Protein AF-A0A6J1WHJ2-F1 (afdb_monomer)

Foldseek 3Di:
DVVVCCCVVPVVVVVVVVVVVVCCVPVVVVVVVVVVVVVVVVVVVVVCCVVQPAEEEEEDADLQPLDPLNLVVLVVVLVCCVVGVSYAYEYEYQDPDDPVVSQVSCCVRNVRHDDCPRYHYDHFPLPVQQPLVVDPPPSVVSNVVSVVVSVVSVCVVDPGPYYHYRDD

Sequence (168 aa):
MLFLCFTIFFIIPFIFFGVLLFTTFVLVPAAFIFASWFMKIKERKRQRRNRDGANVAFFHPYCNAGGGGERVLWVAIKAVLERYPNTNIYIYTVETAEPKTILDKVQNQFNVQLHSANINFIRLSTQRVIEAKMYPYFTLLLQNLGSMIMGMEAFMKLNPGIILCLNM

Solvent-accessible surface area (backbone atoms only — not comparable to full-atom values): 9554 Å² total; per-residue (Å²): 109,70,70,62,51,49,44,60,72,50,51,50,54,51,50,50,51,52,50,53,51,50,48,50,68,47,51,51,55,51,50,50,52,51,50,53,51,49,50,55,50,52,48,53,52,52,51,47,39,71,74,70,26,51,40,39,28,37,48,41,54,78,81,78,80,81,49,75,70,54,50,54,52,54,51,50,53,47,55,48,43,74,75,38,74,64,36,38,36,33,37,37,24,48,63,88,72,54,71,64,61,50,48,52,48,41,29,74,75,65,71,51,86,74,74,66,90,43,53,43,79,43,76,48,86,54,54,72,50,55,43,64,86,77,37,95,66,66,43,70,63,51,37,54,52,23,50,50,54,42,49,50,53,49,51,72,74,48,79,56,82,40,78,47,76,64,83,130

pLDDT: mean 80.65, std 8.49, range [47.69, 93.88]

Secondary structure (DSSP, 8-state):
-HHHHHIIIIIHHHHHHHHHHHHHHHHHHHHHHHHHHHHHHHHHHHHHHHHH-EEEEEE-S---S--HHHHHHHHHHHHHHHH-TTEEEEEEE---S-HHHHHHHHHHHH-----GGGEEEEE-STHHHH-GGG-SSSHHHHHHHHHHHHHHHHHHH---SEEEE---

Structure (mmCIF, N/CA/C/O backbone):
data_AF-A0A6J1WHJ2-F1
#
_entry.id   AF-A0A6J1WHJ2-F1
#
loop_
_atom_site.group_PDB
_atom_site.id
_atom_site.type_symbol
_atom_site.label_atom_id
_atom_site.label_alt_id
_atom_site.label_comp_id
_atom_site.label_asym_id
_atom_site.label_entity_id
_atom_site.label_seq_id
_atom_site.pdbx_PDB_ins_code
_atom_site.Cartn_x
_atom_site.Cartn_y
_atom_site.Cartn_z
_atom_site.occupancy
_atom_site.B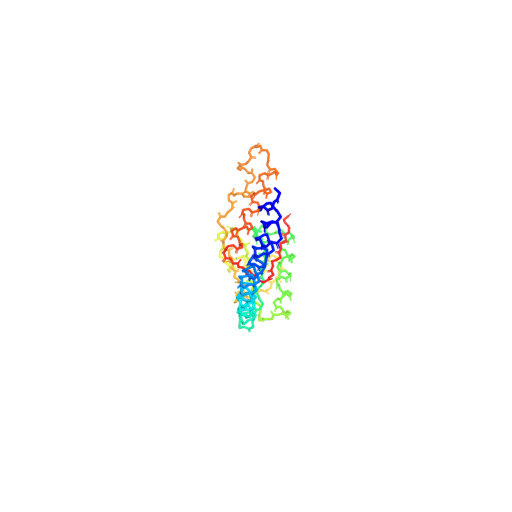_iso_or_equiv
_atom_site.auth_seq_id
_atom_site.auth_comp_id
_atom_site.auth_asym_id
_atom_site.auth_atom_id
_atom_site.pdbx_PDB_model_num
ATOM 1 N N . MET A 1 1 ? 32.016 16.014 -57.766 1.00 70.06 1 MET A N 1
ATOM 2 C CA . MET A 1 1 ? 30.938 15.024 -58.018 1.00 70.06 1 MET A CA 1
ATOM 3 C C . MET A 1 1 ? 31.329 13.596 -57.648 1.00 70.06 1 MET A C 1
ATOM 5 O O . MET A 1 1 ? 30.576 12.976 -56.912 1.00 70.06 1 MET A O 1
ATOM 9 N N . LEU A 1 2 ? 32.485 13.078 -58.082 1.00 75.69 2 LEU A N 1
ATOM 10 C CA . LEU A 1 2 ? 32.867 11.669 -57.870 1.00 75.69 2 LEU A CA 1
ATOM 11 C C . LEU A 1 2 ? 33.004 11.269 -56.385 1.00 75.69 2 LEU A C 1
ATOM 13 O O . LEU A 1 2 ? 32.469 10.248 -55.969 1.00 75.69 2 LEU A O 1
ATOM 17 N N . PHE A 1 3 ? 33.624 12.128 -55.568 1.00 73.75 3 PHE A N 1
ATOM 18 C CA . PHE A 1 3 ? 33.770 11.911 -54.120 1.00 73.75 3 PHE A CA 1
ATOM 19 C C . PHE A 1 3 ? 32.419 11.917 -53.383 1.00 73.75 3 PHE A C 1
ATOM 21 O O . PHE A 1 3 ? 32.206 11.125 -52.475 1.00 73.75 3 PHE A O 1
ATOM 28 N N . LEU A 1 4 ? 31.482 12.763 -53.829 1.00 77.12 4 LEU A N 1
ATOM 29 C CA . LEU A 1 4 ? 30.125 12.852 -53.279 1.00 77.12 4 LEU A CA 1
ATOM 30 C C . LEU A 1 4 ? 29.285 11.615 -53.645 1.00 77.12 4 LEU A C 1
ATOM 32 O O . LEU A 1 4 ? 28.524 11.116 -52.828 1.00 77.12 4 LEU A O 1
ATOM 36 N N . CYS A 1 5 ? 29.438 11.089 -54.864 1.00 77.81 5 CYS A N 1
ATOM 37 C CA . CYS A 1 5 ? 28.776 9.843 -55.257 1.00 77.81 5 CYS A CA 1
ATOM 38 C C . CYS A 1 5 ? 29.346 8.649 -54.481 1.00 77.81 5 CYS A C 1
ATOM 40 O O . CYS A 1 5 ? 28.586 7.819 -54.001 1.00 77.81 5 CYS A O 1
ATOM 42 N N . PHE A 1 6 ? 30.666 8.583 -54.293 1.00 79.25 6 PHE A N 1
ATOM 43 C CA . PHE A 1 6 ? 31.301 7.501 -53.539 1.00 79.25 6 PHE A CA 1
ATOM 44 C C . PHE A 1 6 ? 30.856 7.467 -52.068 1.00 79.25 6 PHE A C 1
ATOM 46 O O . PHE A 1 6 ? 30.515 6.405 -51.544 1.00 79.25 6 PHE A O 1
ATOM 53 N N . THR A 1 7 ? 30.791 8.625 -51.406 1.00 76.06 7 THR A N 1
ATOM 54 C CA . THR A 1 7 ? 30.322 8.710 -50.016 1.00 76.06 7 THR A CA 1
ATOM 55 C C . THR A 1 7 ? 28.853 8.299 -49.887 1.00 76.06 7 THR A C 1
ATOM 57 O O . THR A 1 7 ? 28.517 7.530 -48.987 1.00 76.06 7 THR A O 1
ATOM 60 N N . ILE A 1 8 ? 27.989 8.737 -50.809 1.00 79.38 8 ILE A N 1
ATOM 61 C CA . ILE A 1 8 ? 26.553 8.419 -50.787 1.00 79.38 8 ILE A CA 1
ATOM 62 C C . ILE A 1 8 ? 26.291 6.937 -51.083 1.00 79.38 8 ILE A C 1
ATOM 64 O O . ILE A 1 8 ? 25.501 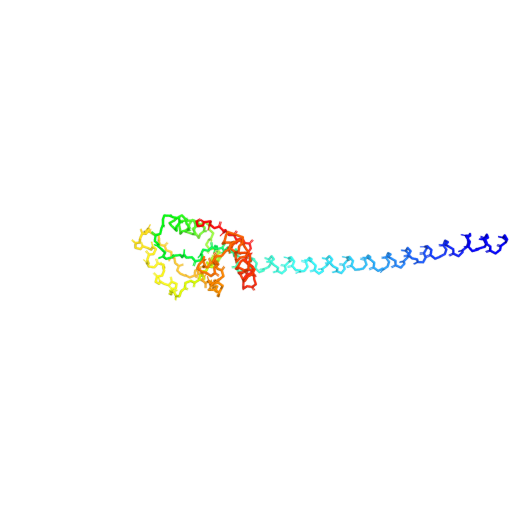6.310 -50.383 1.00 79.38 8 ILE A O 1
ATOM 68 N N . PHE A 1 9 ? 26.956 6.366 -52.090 1.00 81.94 9 PHE A N 1
ATOM 69 C CA . PHE A 1 9 ? 26.674 5.000 -52.540 1.00 81.94 9 PHE A CA 1
ATOM 70 C C . PHE A 1 9 ? 27.334 3.908 -51.702 1.00 81.94 9 PHE A C 1
ATOM 72 O O . PHE A 1 9 ? 26.819 2.795 -51.683 1.00 81.94 9 PHE A O 1
ATOM 79 N N . PHE A 1 10 ? 28.446 4.188 -51.017 1.00 81.75 10 PHE A N 1
ATOM 80 C CA . PHE A 1 10 ? 29.191 3.145 -50.302 1.00 81.75 10 PHE A CA 1
ATOM 81 C C . PHE A 1 10 ? 29.282 3.392 -48.799 1.00 81.75 10 PHE A C 1
ATOM 83 O O . PHE A 1 10 ? 29.035 2.478 -48.015 1.00 81.75 10 PHE A O 1
ATOM 90 N N . ILE A 1 11 ? 29.584 4.618 -48.370 1.00 83.81 11 ILE A N 1
ATOM 91 C CA . ILE A 1 11 ? 29.836 4.898 -46.949 1.00 83.81 11 ILE A CA 1
ATOM 92 C C . ILE A 1 11 ? 28.526 4.945 -46.154 1.00 83.81 11 ILE A C 1
ATOM 94 O O . ILE A 1 11 ? 28.422 4.302 -45.112 1.00 83.81 11 ILE A O 1
ATOM 98 N N . ILE A 1 12 ? 27.504 5.645 -46.654 1.00 85.81 12 ILE A N 1
ATOM 99 C CA . ILE A 1 12 ? 26.193 5.736 -45.988 1.00 85.81 12 ILE A CA 1
ATOM 100 C C . ILE A 1 12 ? 25.525 4.361 -45.801 1.00 85.81 12 ILE A C 1
ATOM 102 O O . ILE A 1 12 ? 25.139 4.061 -44.669 1.00 85.81 12 ILE A O 1
ATOM 106 N N . PRO A 1 13 ? 25.396 3.492 -46.827 1.00 87.12 13 PRO A N 1
ATOM 107 C CA . PRO A 1 13 ? 24.785 2.180 -46.627 1.00 87.12 13 PRO A CA 1
ATOM 108 C C . PRO A 1 13 ? 25.622 1.283 -45.716 1.00 87.12 13 PRO A C 1
ATOM 110 O O . PRO A 1 13 ? 25.048 0.550 -44.917 1.00 87.12 13 PRO A O 1
ATOM 113 N N . PHE A 1 14 ? 26.955 1.370 -45.757 1.00 89.25 14 PHE A N 1
ATOM 114 C CA . PHE A 1 14 ? 27.810 0.604 -44.849 1.00 89.25 14 PHE A CA 1
ATOM 115 C C . PHE A 1 14 ? 27.618 1.023 -43.383 1.00 89.25 14 PHE A C 1
ATOM 117 O O . PHE A 1 14 ? 27.462 0.169 -42.510 1.00 89.25 14 PHE A O 1
ATOM 124 N N . ILE A 1 15 ? 27.537 2.331 -43.110 1.00 89.19 15 ILE A N 1
ATOM 125 C CA . ILE A 1 15 ? 27.217 2.853 -41.774 1.00 89.19 15 ILE A CA 1
ATOM 126 C C . ILE A 1 15 ? 25.805 2.429 -41.357 1.00 89.19 15 ILE A C 1
ATOM 128 O O . ILE A 1 15 ? 25.614 1.985 -40.228 1.00 89.19 15 ILE A O 1
ATOM 132 N N . PHE A 1 16 ? 24.823 2.509 -42.258 1.00 90.19 16 PHE A N 1
ATOM 133 C CA . PHE A 1 16 ? 23.446 2.099 -41.978 1.00 90.19 16 PHE A CA 1
ATOM 134 C C . PHE A 1 16 ? 23.350 0.611 -41.613 1.00 90.19 16 PHE A C 1
ATOM 136 O O . PHE A 1 16 ? 22.744 0.268 -40.5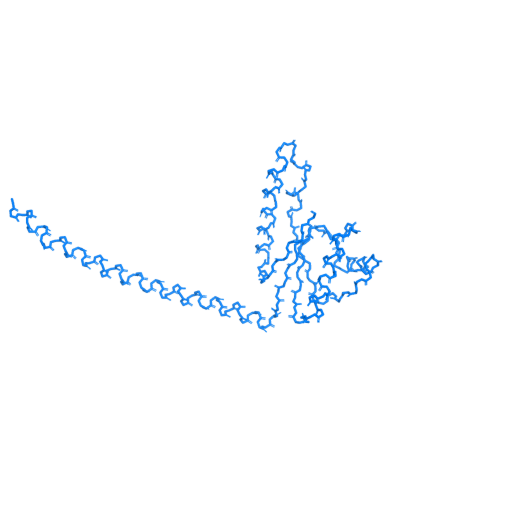99 1.00 90.19 16 PHE A O 1
ATOM 143 N N . PHE A 1 17 ? 24.007 -0.269 -42.375 1.00 90.88 17 PHE A N 1
ATOM 144 C CA . PHE A 1 17 ? 24.098 -1.696 -42.057 1.00 90.88 17 PHE A CA 1
ATOM 145 C C . PHE A 1 17 ? 24.823 -1.944 -40.731 1.00 90.88 17 PHE A C 1
ATOM 147 O O . PHE A 1 17 ? 24.365 -2.762 -39.933 1.00 90.88 17 PHE A O 1
ATOM 154 N N . GLY A 1 18 ? 25.908 -1.214 -40.458 1.00 89.31 18 GLY A N 1
ATOM 155 C CA . GLY A 1 18 ? 26.625 -1.288 -39.185 1.00 89.31 18 GLY A CA 1
ATOM 156 C C . GLY A 1 18 ? 25.749 -0.902 -37.991 1.00 89.31 18 GLY A C 1
ATOM 157 O O . GLY A 1 18 ? 25.716 -1.618 -36.992 1.00 89.31 18 GLY A O 1
ATOM 158 N N . VAL A 1 19 ? 24.975 0.180 -38.108 1.00 90.00 19 VAL A N 1
ATOM 159 C CA . VAL A 1 19 ? 24.023 0.618 -37.075 1.00 90.00 19 VAL A CA 1
ATOM 160 C C . VAL A 1 19 ? 22.882 -0.389 -36.917 1.00 90.00 19 VAL A C 1
ATOM 162 O O . VAL A 1 19 ? 22.492 -0.693 -35.791 1.00 90.00 19 VAL A O 1
ATOM 165 N N . LEU A 1 20 ? 22.363 -0.958 -38.005 1.00 89.75 20 LEU A N 1
ATOM 166 C CA . LEU A 1 20 ? 21.289 -1.954 -37.952 1.00 89.75 20 LEU A CA 1
ATOM 167 C C . LEU A 1 20 ? 21.750 -3.259 -37.280 1.00 89.75 20 LEU A C 1
ATOM 169 O O . LEU A 1 20 ? 21.041 -3.823 -36.444 1.00 89.75 20 LEU A O 1
ATOM 173 N N . LEU A 1 21 ? 22.972 -3.708 -37.569 1.00 89.12 21 LEU A N 1
ATOM 174 C CA . LEU A 1 21 ? 23.573 -4.853 -36.886 1.00 89.12 21 LEU A CA 1
ATOM 175 C C . LEU A 1 21 ? 23.854 -4.547 -35.415 1.00 89.12 21 LEU A C 1
ATOM 177 O O . LEU A 1 21 ? 23.508 -5.344 -34.551 1.00 89.12 21 LEU A O 1
ATOM 181 N N . PHE A 1 22 ? 24.412 -3.380 -35.100 1.00 88.19 22 PHE A N 1
ATOM 182 C CA . PHE A 1 22 ? 24.692 -3.007 -33.715 1.00 88.19 22 PHE A CA 1
ATOM 183 C C . PHE A 1 22 ? 23.409 -2.883 -32.883 1.00 88.19 22 PHE A C 1
ATOM 185 O O . PHE A 1 22 ? 23.317 -3.421 -31.782 1.00 88.19 22 PHE A O 1
ATOM 192 N N . THR A 1 23 ? 22.380 -2.230 -33.423 1.00 85.12 23 THR A N 1
ATOM 193 C CA . THR A 1 23 ? 21.085 -2.079 -32.744 1.00 85.12 23 THR A CA 1
ATOM 194 C C . THR A 1 23 ? 20.407 -3.422 -32.518 1.00 85.12 23 THR A C 1
ATOM 196 O O . THR A 1 23 ? 19.939 -3.670 -31.412 1.00 85.12 23 THR A O 1
ATOM 199 N N . THR A 1 24 ? 20.402 -4.328 -33.497 1.00 88.94 24 THR A N 1
ATOM 200 C CA . THR A 1 24 ? 19.842 -5.676 -33.306 1.00 88.94 24 THR A CA 1
ATOM 201 C C . THR A 1 24 ? 20.636 -6.482 -32.277 1.00 88.94 24 THR A C 1
ATOM 203 O O . THR A 1 24 ? 20.037 -7.077 -31.380 1.00 88.94 24 THR A O 1
ATOM 206 N N . PHE A 1 25 ? 21.969 -6.434 -32.324 1.00 92.25 25 PHE A N 1
ATOM 207 C CA . PHE A 1 25 ? 22.830 -7.164 -31.391 1.00 92.25 25 PHE A CA 1
ATOM 208 C C . PHE A 1 25 ? 22.808 -6.607 -29.962 1.00 92.25 25 PHE A C 1
ATOM 210 O O . PHE A 1 25 ? 23.135 -7.327 -29.027 1.00 92.25 25 PHE A O 1
ATOM 217 N N . VAL A 1 26 ? 22.411 -5.347 -29.762 1.00 91.81 26 VAL A N 1
ATOM 218 C CA . VAL A 1 26 ? 22.277 -4.744 -28.426 1.00 91.81 26 VAL A CA 1
ATOM 219 C C . VAL A 1 26 ? 20.844 -4.846 -27.908 1.00 91.81 26 VAL A C 1
ATOM 221 O O . VAL A 1 26 ? 20.624 -5.290 -26.781 1.00 91.81 26 VAL A O 1
ATOM 224 N N . LEU A 1 27 ? 19.851 -4.472 -28.719 1.00 90.44 27 LEU A N 1
ATOM 225 C CA . LEU A 1 27 ? 18.455 -4.408 -28.286 1.00 90.44 27 LEU A CA 1
ATOM 226 C C . LEU A 1 27 ? 17.854 -5.796 -28.065 1.00 90.44 27 LEU A C 1
ATOM 228 O O . LEU A 1 27 ? 17.112 -5.971 -27.101 1.00 90.44 27 LEU A O 1
ATOM 232 N N . VAL A 1 28 ? 18.177 -6.791 -28.902 1.00 90.94 28 VAL A N 1
ATOM 233 C CA . VAL A 1 28 ? 17.600 -8.140 -28.763 1.00 90.94 28 VAL A CA 1
ATOM 234 C C . VAL A 1 28 ? 18.089 -8.829 -27.480 1.00 90.94 28 VAL A C 1
ATOM 236 O O . VAL A 1 28 ? 17.240 -9.283 -26.706 1.00 90.94 28 VAL A O 1
ATOM 239 N N . PRO A 1 29 ? 19.399 -8.859 -27.156 1.00 91.06 29 PRO A N 1
ATOM 240 C CA . PRO A 1 29 ? 19.855 -9.402 -25.879 1.00 91.06 29 PRO A CA 1
ATOM 241 C C . PRO A 1 29 ? 19.377 -8.582 -24.685 1.00 91.06 29 PRO A C 1
ATOM 243 O O . PRO A 1 29 ? 18.973 -9.170 -23.686 1.00 91.06 29 PRO A O 1
ATOM 246 N N . ALA A 1 30 ? 19.348 -7.247 -24.780 1.00 92.06 30 ALA A N 1
ATOM 247 C CA . ALA A 1 30 ? 18.817 -6.407 -23.707 1.00 92.06 30 ALA A CA 1
ATOM 248 C C . ALA A 1 30 ? 17.338 -6.722 -23.423 1.00 92.06 30 ALA A C 1
ATOM 250 O O . ALA A 1 30 ? 16.959 -6.906 -22.265 1.00 92.06 30 ALA A O 1
ATOM 251 N N . ALA A 1 31 ? 16.518 -6.869 -24.468 1.00 91.62 31 ALA A N 1
ATOM 252 C CA . ALA A 1 31 ? 15.118 -7.259 -24.345 1.00 91.62 31 ALA A CA 1
ATOM 253 C C . ALA A 1 31 ? 14.966 -8.673 -23.763 1.00 91.62 31 ALA A C 1
ATOM 255 O O . ALA A 1 31 ? 14.119 -8.887 -22.897 1.00 91.62 31 ALA A O 1
ATOM 256 N N . PHE A 1 32 ? 15.805 -9.629 -24.173 1.00 93.88 32 PHE A N 1
ATOM 257 C CA . PHE A 1 32 ? 15.775 -10.997 -23.649 1.00 93.88 32 PHE A CA 1
ATOM 258 C C . PHE A 1 32 ? 16.188 -11.074 -22.172 1.00 93.88 32 PHE A C 1
ATOM 260 O O . PHE A 1 32 ? 15.530 -11.749 -21.375 1.00 93.88 32 PHE A O 1
ATOM 267 N N . ILE A 1 33 ? 17.243 -10.350 -21.784 1.00 92.94 33 ILE A N 1
ATOM 268 C CA . ILE A 1 33 ? 17.690 -10.224 -20.390 1.00 92.94 33 ILE A CA 1
ATOM 269 C C . ILE A 1 33 ? 16.582 -9.580 -19.556 1.00 92.94 33 ILE A C 1
ATOM 271 O O . ILE A 1 33 ? 16.237 -10.098 -18.493 1.00 92.94 33 ILE A O 1
ATOM 275 N N . PHE A 1 34 ? 15.981 -8.495 -20.050 1.00 92.50 34 PHE A N 1
ATOM 276 C CA . PHE A 1 34 ? 14.876 -7.818 -19.379 1.00 92.50 34 PHE A CA 1
ATOM 277 C C . PHE A 1 34 ? 13.657 -8.733 -19.216 1.00 92.50 34 PHE A C 1
ATOM 279 O O . PHE A 1 34 ? 13.117 -8.840 -18.116 1.00 92.50 34 PHE A O 1
ATOM 286 N N . ALA A 1 35 ? 13.259 -9.453 -20.268 1.00 91.19 35 ALA A N 1
ATOM 287 C CA . ALA A 1 35 ? 12.146 -10.397 -20.225 1.00 91.19 35 ALA A CA 1
ATOM 288 C C . ALA A 1 35 ? 12.417 -11.540 -19.236 1.00 91.19 35 ALA A C 1
ATOM 290 O O . ALA A 1 35 ? 11.562 -11.860 -18.411 1.00 91.19 35 ALA A O 1
ATOM 291 N N . SER A 1 36 ? 13.624 -12.109 -19.252 1.00 89.75 36 SER A N 1
ATOM 292 C CA . SER A 1 36 ? 14.040 -13.172 -18.330 1.00 89.75 36 SER A CA 1
ATOM 293 C C . SER A 1 36 ? 14.068 -12.692 -16.874 1.00 89.75 36 SER A C 1
ATOM 295 O O . SER A 1 36 ? 13.582 -13.379 -15.972 1.00 89.75 36 SER A O 1
ATOM 297 N N . TRP A 1 37 ? 14.578 -11.482 -16.626 1.00 91.62 37 TRP A N 1
ATOM 298 C CA . TRP A 1 37 ? 14.549 -10.838 -15.312 1.00 91.62 37 TRP A CA 1
ATOM 299 C C . TRP A 1 37 ? 13.113 -10.580 -14.836 1.00 91.62 37 TRP A C 1
ATOM 301 O O . TRP A 1 37 ? 12.765 -10.925 -13.701 1.00 91.62 37 TRP A O 1
ATOM 311 N N . PHE A 1 38 ? 12.258 -10.053 -15.716 1.00 87.88 38 PHE A N 1
ATOM 312 C CA . PHE A 1 38 ? 10.849 -9.788 -15.435 1.00 87.88 38 PHE A CA 1
ATOM 313 C C . PHE A 1 38 ? 10.077 -11.075 -15.116 1.00 87.88 38 PHE A C 1
ATOM 315 O O . PHE A 1 38 ? 9.350 -11.135 -14.120 1.00 87.88 38 PHE A O 1
ATOM 322 N N . MET A 1 39 ? 10.290 -12.140 -15.893 1.00 87.31 39 MET A N 1
ATOM 323 C CA . MET A 1 39 ? 9.692 -13.457 -15.654 1.00 87.31 39 MET A CA 1
ATOM 324 C C . MET A 1 39 ? 10.133 -14.032 -14.306 1.00 87.31 39 MET A C 1
ATOM 326 O O . MET A 1 39 ? 9.288 -14.441 -13.509 1.00 87.31 39 MET A O 1
ATOM 330 N N . LYS A 1 40 ? 11.427 -13.949 -13.969 1.00 88.69 40 LYS A N 1
ATOM 331 C CA . LYS A 1 40 ? 11.951 -14.391 -12.665 1.00 88.69 40 LYS A CA 1
ATOM 332 C C . LYS A 1 40 ? 11.381 -13.581 -11.497 1.00 88.69 40 LYS A C 1
ATOM 334 O O . LYS A 1 40 ? 11.197 -14.106 -10.398 1.00 88.69 40 LYS A O 1
ATOM 339 N N . ILE A 1 41 ? 11.089 -12.294 -11.691 1.00 84.62 41 ILE A N 1
ATOM 340 C CA . ILE A 1 41 ? 10.386 -11.478 -10.688 1.00 84.62 41 ILE A CA 1
ATOM 341 C C . ILE A 1 41 ? 8.942 -11.940 -10.522 1.00 84.62 41 ILE A C 1
ATOM 343 O O . ILE A 1 41 ? 8.495 -12.134 -9.389 1.00 84.62 41 ILE A O 1
ATOM 347 N N . LYS A 1 42 ? 8.219 -12.134 -11.628 1.00 84.06 42 LYS A N 1
ATOM 348 C CA . LYS A 1 42 ? 6.826 -12.592 -11.611 1.00 84.06 42 LYS A CA 1
ATOM 349 C C . LYS A 1 42 ? 6.702 -13.953 -10.929 1.00 84.06 42 LYS A C 1
ATOM 351 O O . LYS A 1 42 ? 5.818 -14.145 -10.096 1.00 84.06 42 LYS A O 1
ATOM 356 N N . GLU A 1 43 ? 7.621 -14.864 -11.220 1.00 86.50 43 GLU A N 1
ATOM 357 C CA . GLU A 1 43 ? 7.660 -16.195 -10.626 1.00 86.50 43 GLU A CA 1
ATOM 358 C C . GLU A 1 43 ? 7.951 -16.150 -9.126 1.00 86.50 43 GLU A C 1
ATOM 360 O O . GLU A 1 43 ? 7.211 -16.745 -8.345 1.00 86.50 43 GLU A O 1
ATOM 365 N N . ARG A 1 44 ? 8.930 -15.346 -8.688 1.00 80.69 44 ARG A N 1
ATOM 366 C CA . ARG A 1 44 ? 9.187 -15.129 -7.254 1.00 80.69 44 ARG A CA 1
ATOM 367 C C . ARG A 1 44 ? 7.971 -14.552 -6.530 1.00 80.69 44 ARG A C 1
ATOM 369 O O . ARG A 1 44 ? 7.670 -14.984 -5.421 1.00 80.69 44 ARG A O 1
ATOM 376 N N . LYS A 1 45 ? 7.244 -13.610 -7.144 1.00 76.00 45 LYS A N 1
ATOM 377 C CA . LYS A 1 45 ? 5.992 -13.075 -6.578 1.00 76.00 45 LYS A CA 1
ATOM 378 C C . LYS A 1 45 ? 4.904 -14.150 -6.485 1.00 76.00 45 LYS A C 1
ATOM 380 O O . LYS A 1 45 ? 4.236 -14.244 -5.459 1.00 76.00 45 LYS A O 1
ATOM 385 N N . ARG A 1 46 ? 4.749 -14.986 -7.518 1.00 77.62 46 ARG A N 1
ATOM 386 C CA . ARG A 1 46 ? 3.791 -16.104 -7.525 1.00 77.62 46 ARG A CA 1
ATOM 387 C C . ARG A 1 46 ? 4.125 -17.145 -6.456 1.00 77.62 46 ARG A C 1
ATOM 389 O O . ARG A 1 46 ? 3.223 -17.580 -5.752 1.00 77.62 46 ARG A O 1
ATOM 396 N N . GLN A 1 47 ? 5.398 -17.507 -6.308 1.00 79.44 47 GLN A N 1
ATOM 397 C CA . GLN A 1 47 ? 5.853 -18.443 -5.278 1.00 79.44 47 GLN A CA 1
ATOM 398 C C . GLN A 1 47 ? 5.597 -17.904 -3.868 1.00 79.44 47 GLN A C 1
ATOM 400 O O . GLN A 1 47 ? 5.071 -18.640 -3.039 1.00 79.44 47 GLN A O 1
ATOM 405 N N . ARG A 1 48 ? 5.875 -16.616 -3.612 1.00 72.62 48 ARG A N 1
ATOM 406 C CA . ARG A 1 48 ? 5.523 -15.967 -2.335 1.00 72.62 48 ARG A CA 1
ATOM 407 C C . ARG A 1 48 ? 4.024 -16.026 -2.066 1.00 72.62 48 ARG A C 1
ATOM 409 O O . ARG A 1 48 ? 3.631 -16.460 -1.000 1.00 72.62 48 ARG A O 1
ATOM 416 N N . ARG A 1 49 ? 3.181 -15.705 -3.054 1.00 72.81 49 ARG A N 1
ATOM 417 C CA . ARG A 1 49 ? 1.718 -15.814 -2.908 1.00 72.81 49 ARG A CA 1
ATOM 418 C C . ARG A 1 49 ? 1.253 -17.246 -2.618 1.00 72.81 49 ARG A C 1
ATOM 420 O O . ARG A 1 49 ? 0.268 -17.433 -1.919 1.00 72.81 49 ARG A O 1
ATOM 427 N N . ASN A 1 50 ? 1.932 -18.252 -3.166 1.00 74.62 50 ASN A N 1
ATOM 428 C CA . ASN A 1 50 ? 1.575 -19.650 -2.928 1.00 74.62 50 ASN A CA 1
ATOM 429 C C . ASN A 1 50 ? 2.033 -20.147 -1.546 1.00 74.62 50 ASN A C 1
ATOM 431 O O . ASN A 1 50 ? 1.372 -20.993 -0.959 1.00 74.62 50 ASN A O 1
ATOM 435 N N . ARG A 1 51 ? 3.159 -19.630 -1.036 1.00 74.69 51 ARG A N 1
ATOM 436 C CA . ARG A 1 51 ? 3.697 -19.979 0.286 1.00 74.69 51 ARG A CA 1
ATOM 437 C C . ARG A 1 51 ? 3.002 -19.221 1.415 1.00 74.69 51 ARG A C 1
ATOM 439 O O . ARG A 1 51 ? 2.608 -19.828 2.400 1.00 74.69 51 ARG A O 1
ATOM 446 N N . ASP A 1 52 ? 2.888 -17.908 1.258 1.00 72.69 52 ASP A N 1
ATOM 447 C CA . ASP A 1 52 ? 2.449 -16.986 2.305 1.00 72.69 52 ASP A CA 1
ATOM 448 C C . ASP A 1 52 ? 0.941 -16.703 2.210 1.00 72.69 52 ASP A C 1
ATOM 450 O O . ASP A 1 52 ? 0.365 -16.135 3.127 1.00 72.69 52 ASP A O 1
ATOM 454 N N . GLY A 1 53 ? 0.285 -17.114 1.120 1.00 76.12 53 GLY A N 1
ATOM 455 C CA . GLY A 1 53 ? -1.135 -16.876 0.893 1.00 76.12 53 GLY A CA 1
ATOM 456 C C . GLY A 1 53 ? -1.437 -15.541 0.209 1.00 76.12 53 GLY A C 1
ATOM 457 O O . GLY A 1 53 ? -0.563 -14.855 -0.334 1.00 76.12 53 GLY A O 1
ATOM 458 N N . ALA A 1 54 ? -2.719 -15.179 0.162 1.00 80.81 54 ALA A N 1
ATOM 459 C CA . ALA A 1 54 ? -3.125 -13.887 -0.380 1.00 80.81 54 ALA A CA 1
ATOM 460 C C . ALA A 1 54 ? -2.835 -12.784 0.650 1.00 80.81 54 ALA A C 1
ATOM 462 O O . ALA A 1 54 ? -3.285 -12.861 1.784 1.00 80.81 54 ALA A O 1
ATOM 463 N N . ASN A 1 55 ? -2.106 -11.743 0.246 1.00 85.00 55 ASN A N 1
ATOM 464 C CA . ASN A 1 55 ? -1.855 -10.578 1.094 1.00 85.00 55 ASN A CA 1
ATOM 465 C C . ASN A 1 55 ? -2.800 -9.454 0.671 1.00 85.00 55 ASN A C 1
ATOM 467 O O . ASN A 1 55 ? -2.631 -8.884 -0.414 1.00 85.00 55 ASN A O 1
ATOM 471 N N . VAL A 1 56 ? -3.782 -9.153 1.517 1.00 87.06 56 VAL A N 1
ATOM 472 C CA . VAL A 1 56 ? -4.766 -8.089 1.295 1.00 87.06 56 VAL A CA 1
ATOM 473 C C . VAL A 1 56 ? -4.495 -6.984 2.298 1.00 87.06 56 VAL A C 1
ATOM 475 O O . VAL A 1 56 ? -4.433 -7.245 3.495 1.00 87.06 56 VAL A O 1
ATOM 478 N N . ALA A 1 57 ? -4.334 -5.756 1.821 1.00 88.19 57 ALA A N 1
ATOM 479 C CA . ALA A 1 57 ? -4.214 -4.606 2.693 1.00 88.19 57 ALA A CA 1
ATOM 480 C C . ALA A 1 57 ? -5.452 -3.713 2.628 1.00 88.19 57 ALA A C 1
ATOM 482 O O . ALA A 1 57 ? -5.987 -3.452 1.553 1.00 88.19 57 ALA A O 1
ATOM 483 N N . PHE A 1 58 ? -5.862 -3.208 3.781 1.00 87.19 58 PHE A N 1
ATOM 484 C CA . PHE A 1 58 ? -6.899 -2.205 3.939 1.00 87.19 58 PHE A CA 1
ATOM 485 C C . PHE A 1 58 ? -6.248 -0.912 4.408 1.00 87.19 58 PHE A C 1
ATOM 487 O O . PHE A 1 58 ? -5.496 -0.895 5.384 1.00 87.19 58 PHE A O 1
ATOM 494 N N . PHE A 1 59 ? -6.510 0.174 3.695 1.00 83.88 59 PHE A N 1
ATOM 495 C CA . PHE A 1 59 ? -6.009 1.486 4.070 1.00 83.88 59 PHE A CA 1
ATOM 496 C C . PHE A 1 59 ? -7.066 2.210 4.902 1.00 83.88 59 PHE A C 1
ATOM 498 O O . PHE A 1 59 ? -8.106 2.590 4.365 1.00 83.88 59 PHE A O 1
ATOM 505 N N . HIS A 1 60 ? -6.819 2.358 6.208 1.00 83.44 60 HIS A N 1
ATOM 506 C CA . HIS A 1 60 ? -7.757 3.002 7.123 1.00 83.44 60 HIS A CA 1
ATOM 507 C C . HIS A 1 60 ? -7.028 3.707 8.285 1.00 83.44 60 HIS A C 1
ATOM 509 O O . HIS A 1 60 ? -6.767 3.097 9.325 1.00 83.44 60 HIS A O 1
ATOM 515 N N . PRO A 1 61 ? -6.665 4.993 8.114 1.00 74.81 61 PRO A N 1
ATOM 516 C CA . PRO A 1 61 ? -5.787 5.692 9.049 1.00 74.81 61 PRO A CA 1
ATOM 517 C C . PRO A 1 61 ? -6.375 5.829 10.464 1.00 74.81 61 PRO A C 1
ATOM 519 O O . PRO A 1 61 ? -5.624 5.670 11.424 1.00 74.81 61 PRO A O 1
ATOM 522 N N . TYR A 1 62 ? -7.686 6.057 10.597 1.00 74.38 62 TYR A N 1
ATOM 523 C CA . TYR A 1 62 ? -8.412 6.122 11.874 1.00 74.38 62 TYR A CA 1
ATOM 524 C C . TYR A 1 62 ? -9.401 4.961 11.918 1.00 74.38 62 TYR A C 1
ATOM 526 O O . TYR A 1 62 ? -10.386 4.996 11.199 1.00 74.38 62 TYR A O 1
ATOM 534 N N . CYS A 1 63 ? -9.097 3.936 12.708 1.00 69.75 63 CYS A N 1
ATOM 535 C CA . CYS A 1 63 ? -9.828 2.669 12.792 1.00 69.75 63 CYS A CA 1
ATOM 536 C C . CYS A 1 63 ? -10.523 2.447 14.148 1.00 69.75 63 CYS A C 1
ATOM 538 O O . CYS A 1 63 ? -10.983 1.343 14.441 1.00 69.75 63 CYS A O 1
ATOM 540 N N . ASN A 1 64 ? -10.541 3.479 14.989 1.00 72.06 64 ASN A N 1
ATOM 541 C CA . ASN A 1 64 ? -10.992 3.458 16.380 1.00 72.06 64 ASN A CA 1
ATOM 542 C C . ASN A 1 64 ? -11.930 4.633 16.694 1.00 72.06 64 ASN A C 1
ATOM 544 O O . ASN A 1 64 ? -12.176 4.930 17.868 1.00 72.06 64 ASN A O 1
ATOM 548 N N . ALA A 1 65 ? -12.452 5.330 15.682 1.00 69.75 65 ALA A N 1
ATOM 549 C CA . ALA A 1 65 ? -13.390 6.427 15.887 1.00 69.75 65 ALA A CA 1
ATOM 550 C C . ALA A 1 65 ? -14.800 5.918 16.253 1.00 69.75 65 ALA A C 1
ATOM 552 O O . ALA A 1 65 ? -15.582 6.661 16.842 1.00 69.75 65 ALA A O 1
ATOM 553 N N . GLY A 1 66 ? -15.113 4.644 15.982 1.00 68.31 66 GLY A N 1
ATOM 554 C CA . GLY A 1 66 ? -16.398 4.009 16.290 1.00 68.31 66 GLY A CA 1
ATOM 555 C C . GLY A 1 66 ? -17.522 4.389 15.321 1.00 68.31 66 GLY A C 1
ATOM 556 O O . GLY A 1 66 ? -18.695 4.346 15.688 1.00 68.31 66 GLY A O 1
ATOM 557 N N . GLY A 1 67 ? -17.178 4.809 14.100 1.00 76.25 67 GLY A N 1
ATOM 558 C CA . GLY A 1 67 ? -18.125 5.285 13.089 1.00 76.25 67 GLY A CA 1
ATOM 559 C C . GLY A 1 67 ? -18.769 4.175 12.245 1.00 76.25 67 GLY A C 1
ATOM 560 O O . GLY A 1 67 ? -18.285 3.047 12.170 1.00 76.25 67 GLY A O 1
ATOM 561 N N . GLY A 1 68 ? -19.853 4.505 11.531 1.00 71.81 68 GLY A N 1
ATOM 562 C CA . GLY A 1 68 ? -20.567 3.551 10.668 1.00 71.81 68 GLY A CA 1
ATOM 563 C C . GLY A 1 68 ? -19.736 3.008 9.494 1.00 71.81 68 GLY A C 1
ATOM 564 O O . GLY A 1 68 ? -19.872 1.835 9.145 1.00 71.81 68 GLY A O 1
ATOM 565 N N . GLY A 1 69 ? -18.839 3.821 8.924 1.00 72.19 69 GLY A N 1
ATOM 566 C CA . GLY A 1 69 ? -17.918 3.389 7.862 1.00 72.19 69 GLY A CA 1
ATOM 567 C C . GLY A 1 69 ? -16.926 2.316 8.327 1.00 72.19 69 GLY A C 1
ATOM 568 O O . GLY A 1 69 ? -16.605 1.396 7.574 1.00 72.19 69 GLY A O 1
ATOM 569 N N . GLU A 1 70 ? -16.521 2.356 9.599 1.00 79.56 70 GLU A N 1
ATOM 570 C CA . GLU A 1 70 ? -15.621 1.358 10.186 1.00 79.56 70 GLU A CA 1
ATOM 571 C C . GLU A 1 70 ? -16.311 -0.008 10.300 1.00 79.56 70 GLU A C 1
ATOM 573 O O . GLU A 1 70 ? -15.696 -1.040 10.039 1.00 79.56 70 GLU A O 1
ATOM 578 N N . ARG A 1 71 ? -17.620 -0.045 10.596 1.00 83.69 71 ARG A N 1
ATOM 579 C CA . ARG A 1 71 ? -18.387 -1.303 10.606 1.00 83.69 71 ARG A CA 1
ATOM 580 C C . ARG A 1 71 ? -18.304 -2.019 9.260 1.00 83.69 71 ARG A C 1
ATOM 582 O O . ARG A 1 71 ? -18.139 -3.237 9.230 1.00 83.69 71 ARG A O 1
ATOM 589 N N . VAL A 1 72 ? -18.409 -1.277 8.155 1.00 86.06 72 VAL A N 1
ATOM 590 C CA . VAL A 1 72 ? -18.312 -1.842 6.799 1.00 86.06 72 VAL A CA 1
ATOM 591 C C . VAL A 1 72 ? -16.929 -2.443 6.570 1.00 86.06 72 VAL A C 1
ATOM 593 O O . VAL A 1 72 ? -16.836 -3.568 6.082 1.00 86.06 72 VAL A O 1
ATOM 596 N N . LEU A 1 73 ? -15.868 -1.745 6.984 1.00 86.38 73 LEU A N 1
ATOM 597 C CA . LEU A 1 73 ? -14.499 -2.259 6.925 1.00 86.38 73 LEU A CA 1
ATOM 598 C C . LEU A 1 73 ? -14.361 -3.585 7.688 1.00 86.38 73 LEU A C 1
ATOM 600 O O . LEU A 1 73 ? -13.882 -4.570 7.127 1.00 86.38 73 LEU A O 1
ATOM 604 N N . TRP A 1 74 ? -14.796 -3.633 8.948 1.00 87.81 74 TRP A N 1
ATOM 605 C CA . TRP A 1 74 ? -14.630 -4.818 9.795 1.00 87.81 74 TRP A CA 1
ATOM 606 C C . TRP A 1 74 ? -15.462 -6.010 9.318 1.00 87.81 74 TRP A C 1
ATOM 608 O O . TRP A 1 74 ? -14.983 -7.145 9.336 1.00 87.81 74 TRP A O 1
ATOM 618 N N . VAL A 1 75 ? -16.677 -5.767 8.817 1.00 88.31 75 VAL A N 1
ATOM 619 C CA . VAL A 1 75 ? -17.506 -6.810 8.195 1.00 88.31 75 VAL A CA 1
ATOM 620 C C . VAL A 1 75 ? -16.876 -7.311 6.892 1.00 88.31 75 VAL A C 1
ATOM 622 O O . VAL A 1 75 ? -16.864 -8.517 6.653 1.00 88.31 75 VAL A O 1
ATOM 625 N N . ALA A 1 76 ? -16.299 -6.425 6.074 1.00 88.06 76 ALA A N 1
ATOM 626 C CA . ALA A 1 76 ? -15.587 -6.819 4.860 1.00 88.06 76 ALA A CA 1
ATOM 627 C C . ALA A 1 76 ? -14.352 -7.679 5.178 1.00 88.06 76 ALA A C 1
ATOM 629 O O . ALA A 1 76 ? -14.156 -8.723 4.558 1.00 88.06 76 ALA A O 1
ATOM 630 N N . ILE A 1 77 ? -13.560 -7.292 6.183 1.00 88.62 77 ILE A N 1
ATOM 631 C CA . ILE A 1 77 ? -12.423 -8.077 6.685 1.00 88.62 77 ILE A CA 1
ATOM 632 C C . ILE A 1 77 ? -12.885 -9.464 7.140 1.00 88.62 77 ILE A C 1
ATOM 634 O O . ILE A 1 77 ? -12.301 -10.467 6.727 1.00 88.62 77 ILE A O 1
ATOM 638 N N . LYS A 1 78 ? -13.959 -9.534 7.938 1.00 89.38 78 LYS A N 1
ATOM 639 C CA . LYS A 1 78 ? -14.536 -10.802 8.402 1.00 89.38 78 LYS A CA 1
ATOM 640 C C . LYS A 1 78 ? -14.915 -11.704 7.226 1.00 89.38 78 LYS A C 1
ATOM 642 O O . LYS A 1 78 ? -14.480 -12.850 7.176 1.00 89.38 78 LYS A O 1
ATOM 647 N N . ALA A 1 79 ? -15.653 -11.170 6.253 1.00 88.81 79 ALA A N 1
ATOM 648 C CA . ALA A 1 79 ? -16.087 -11.918 5.076 1.00 88.81 79 ALA A CA 1
ATOM 649 C C . ALA A 1 79 ? -14.905 -12.438 4.237 1.00 88.81 79 ALA A C 1
ATOM 651 O O . ALA A 1 79 ? -14.947 -13.557 3.723 1.00 88.81 79 ALA A O 1
ATOM 652 N N . VAL A 1 80 ? -13.827 -11.654 4.114 1.00 88.12 80 VAL A N 1
ATOM 653 C CA . VAL A 1 80 ? -12.605 -12.077 3.412 1.00 88.12 80 VAL A CA 1
ATOM 654 C C . VAL A 1 80 ? -11.907 -13.217 4.152 1.00 88.12 80 VAL A C 1
ATOM 656 O O . VAL A 1 80 ? -11.521 -14.189 3.505 1.00 88.12 80 VAL A O 1
ATOM 659 N N . LEU A 1 81 ? -11.775 -13.138 5.480 1.00 87.75 81 LEU A N 1
ATOM 660 C CA . LEU A 1 81 ? -11.157 -14.199 6.287 1.00 87.75 81 LEU A CA 1
ATOM 661 C C . LEU A 1 81 ? -11.972 -15.494 6.265 1.00 87.75 81 LEU A C 1
ATOM 663 O O . LEU A 1 81 ? -11.392 -16.570 6.144 1.00 87.75 81 LEU A O 1
ATOM 667 N N . GLU A 1 82 ? -13.301 -15.398 6.336 1.00 87.56 82 GLU A N 1
ATOM 668 C CA . GLU A 1 82 ? -14.193 -16.560 6.248 1.00 87.56 82 GLU A CA 1
ATOM 669 C C . GLU A 1 82 ? -14.118 -17.230 4.870 1.00 87.56 82 GLU A C 1
ATOM 671 O O . GLU A 1 82 ? -14.112 -18.457 4.770 1.00 87.56 82 GLU A O 1
ATOM 676 N N . ARG A 1 83 ? -14.028 -16.440 3.791 1.00 88.06 83 ARG A N 1
ATOM 677 C CA . ARG A 1 83 ? -13.947 -16.976 2.426 1.00 88.06 83 ARG A CA 1
ATOM 678 C C . ARG A 1 83 ? -12.557 -17.503 2.069 1.00 88.06 83 ARG A C 1
ATOM 680 O O . ARG A 1 83 ? -12.455 -18.446 1.284 1.00 88.06 83 ARG A O 1
ATOM 687 N N . TYR A 1 84 ? -11.504 -16.890 2.603 1.00 85.88 84 TYR A N 1
ATOM 688 C CA . TYR A 1 84 ? -10.114 -17.195 2.281 1.00 85.88 84 TYR A CA 1
ATOM 689 C C . TYR A 1 84 ? -9.263 -17.279 3.563 1.00 85.88 84 TYR A C 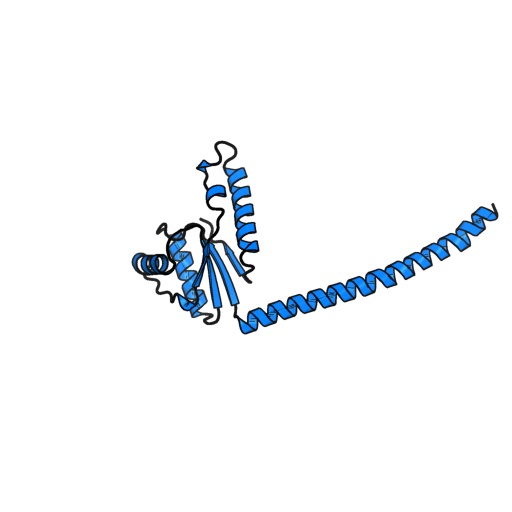1
ATOM 691 O O . TYR A 1 84 ? -8.552 -16.324 3.885 1.00 85.88 84 TYR A O 1
ATOM 699 N N . PRO A 1 85 ? -9.261 -18.426 4.270 1.00 82.12 85 PRO A N 1
ATOM 700 C CA . PRO A 1 85 ? -8.595 -18.563 5.573 1.00 82.12 85 PRO A CA 1
ATOM 701 C C . PRO A 1 85 ? -7.065 -18.436 5.505 1.00 82.12 85 PRO A C 1
ATOM 703 O O . PRO A 1 85 ? -6.440 -18.012 6.472 1.00 82.12 85 PRO A O 1
ATOM 706 N N . ASN A 1 86 ? -6.463 -18.727 4.347 1.00 83.00 86 ASN A N 1
ATOM 707 C CA . ASN A 1 86 ? -5.024 -18.588 4.091 1.00 83.00 86 ASN A CA 1
ATOM 708 C C . ASN A 1 86 ? -4.654 -17.168 3.612 1.00 83.00 86 ASN A C 1
ATOM 710 O O . ASN A 1 86 ? -3.800 -17.008 2.739 1.00 83.00 86 ASN A O 1
ATOM 714 N N . THR A 1 87 ? -5.358 -16.140 4.088 1.00 84.06 87 THR A N 1
ATOM 715 C CA . THR A 1 87 ? -5.129 -14.741 3.698 1.00 84.06 87 THR A CA 1
ATOM 716 C C . THR A 1 87 ? -4.553 -13.977 4.872 1.00 84.06 87 THR A C 1
ATOM 718 O O . THR A 1 87 ? -5.143 -13.965 5.951 1.00 84.06 87 THR A O 1
ATOM 721 N N . ASN A 1 88 ? -3.445 -13.280 4.640 1.00 86.94 88 ASN A N 1
ATOM 722 C CA . ASN A 1 88 ? -2.922 -12.313 5.594 1.00 86.94 88 ASN A CA 1
ATOM 723 C C . ASN A 1 88 ? -3.557 -10.958 5.315 1.00 86.94 88 ASN A C 1
ATOM 725 O O . ASN A 1 88 ? -3.480 -10.436 4.195 1.00 86.94 88 ASN A O 1
ATOM 729 N N . ILE A 1 89 ? -4.162 -10.386 6.348 1.00 88.88 89 ILE A N 1
ATOM 730 C CA . ILE A 1 89 ? -4.769 -9.067 6.285 1.00 88.88 89 ILE A CA 1
ATOM 731 C C . ILE A 1 89 ? -3.827 -8.061 6.921 1.00 88.88 89 ILE A C 1
ATOM 733 O O . ILE A 1 89 ? -3.355 -8.249 8.040 1.00 88.88 89 ILE A O 1
ATOM 737 N N . TYR A 1 90 ? -3.571 -6.979 6.198 1.00 89.00 90 TYR A N 1
ATOM 738 C CA . TYR A 1 90 ? -2.775 -5.856 6.663 1.00 89.00 90 TYR A CA 1
ATOM 739 C C . TYR A 1 90 ? -3.666 -4.625 6.767 1.00 89.00 90 TYR A C 1
ATOM 741 O O . TYR A 1 90 ? -4.370 -4.300 5.821 1.00 89.00 90 TYR A O 1
ATOM 749 N N . ILE A 1 91 ? -3.658 -3.924 7.891 1.00 88.38 91 ILE A N 1
ATOM 750 C CA . ILE A 1 91 ? -4.436 -2.695 8.065 1.00 88.38 91 ILE A CA 1
ATOM 751 C C . ILE A 1 91 ? -3.448 -1.558 8.275 1.00 88.38 91 ILE A C 1
ATOM 753 O O . ILE A 1 91 ? -2.712 -1.550 9.261 1.00 88.38 91 ILE A O 1
ATOM 757 N N . TYR A 1 92 ? -3.399 -0.614 7.339 1.00 87.06 92 TYR A N 1
ATOM 758 C CA . TYR A 1 92 ? -2.593 0.590 7.503 1.00 87.06 92 TYR A CA 1
ATOM 759 C C . TYR A 1 92 ? -3.334 1.574 8.399 1.00 87.06 92 TYR A C 1
ATOM 761 O O . TYR A 1 92 ? -4.396 2.059 8.015 1.00 87.06 92 TYR A O 1
ATOM 769 N N . THR A 1 93 ? -2.759 1.877 9.559 1.00 85.94 93 THR A N 1
ATOM 770 C CA . THR A 1 93 ? -3.334 2.778 10.565 1.00 85.94 93 THR A CA 1
ATOM 771 C C .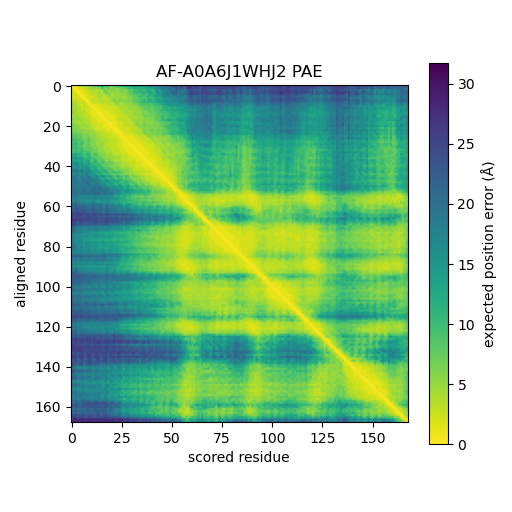 THR A 1 93 ? -2.295 3.794 11.032 1.00 85.94 93 THR A C 1
ATOM 773 O O . THR A 1 93 ? -1.095 3.514 11.022 1.00 85.94 93 THR A O 1
ATOM 776 N N . VAL A 1 94 ? -2.728 4.983 11.447 1.00 81.56 94 VAL A N 1
ATOM 777 C CA . VAL A 1 94 ? -1.852 5.960 12.119 1.00 81.56 94 VAL A CA 1
ATOM 778 C C . VAL A 1 94 ? -1.900 5.834 13.649 1.00 81.56 94 VAL A C 1
ATOM 780 O O . VAL A 1 94 ? -1.101 6.448 14.357 1.00 81.56 94 VAL A O 1
ATOM 783 N N . GLU A 1 95 ? -2.812 5.021 14.181 1.00 76.44 95 GLU A N 1
ATOM 784 C CA . GLU A 1 95 ? -3.127 4.987 15.607 1.00 76.44 95 GLU A CA 1
ATOM 785 C C . GLU A 1 95 ? -2.091 4.291 16.484 1.00 76.44 95 GLU A C 1
ATOM 787 O O . GLU A 1 95 ? -1.431 3.341 16.076 1.00 76.44 95 GLU A O 1
ATOM 792 N N . THR A 1 96 ? -1.942 4.778 17.725 1.00 76.50 96 THR A N 1
ATOM 793 C CA . THR A 1 96 ? -1.091 4.235 18.814 1.00 76.50 96 THR A CA 1
ATOM 794 C C . THR A 1 96 ? -1.647 3.016 19.523 1.00 76.50 96 THR A C 1
ATOM 796 O O . THR A 1 96 ? -0.880 2.343 20.205 1.00 76.50 96 THR A O 1
ATOM 799 N N . ALA A 1 97 ? -2.935 2.728 19.363 1.00 77.88 97 ALA A N 1
ATOM 800 C CA . ALA A 1 97 ? -3.587 1.659 20.096 1.00 77.88 97 ALA A CA 1
ATOM 801 C C . ALA A 1 97 ? -3.044 0.275 19.713 1.00 77.88 97 ALA A C 1
ATOM 803 O O . ALA A 1 97 ? -2.674 0.018 18.564 1.00 77.88 97 ALA A O 1
ATOM 804 N N . GLU A 1 98 ? -3.008 -0.627 20.694 1.00 81.69 98 GLU A N 1
ATOM 805 C CA . GLU A 1 98 ? -2.631 -2.011 20.445 1.00 81.69 98 GLU A CA 1
ATOM 806 C C . GLU A 1 98 ? -3.684 -2.718 19.573 1.00 81.69 98 GLU A C 1
ATOM 808 O O . GLU A 1 98 ? -4.886 -2.506 19.766 1.00 81.69 98 GLU A O 1
ATOM 813 N N . PRO A 1 99 ? -3.260 -3.623 18.668 1.00 82.19 99 PRO A N 1
ATOM 814 C CA . PRO A 1 99 ? -4.159 -4.427 17.839 1.00 82.19 99 PRO A CA 1
ATOM 815 C C . PRO A 1 99 ? -5.293 -5.099 18.615 1.00 82.19 99 PRO A C 1
ATOM 817 O O . PRO A 1 99 ? -6.433 -5.105 18.162 1.00 82.19 99 PRO A O 1
ATOM 820 N N . LYS A 1 100 ? -4.989 -5.651 19.796 1.00 82.81 100 LYS A N 1
ATOM 821 C CA . LYS A 1 100 ? -5.968 -6.348 20.641 1.00 82.81 100 LYS A CA 1
ATOM 822 C C . LYS A 1 100 ? -7.055 -5.397 21.126 1.00 82.81 100 LYS A C 1
ATOM 824 O O . LYS A 1 100 ? -8.228 -5.679 20.934 1.00 82.81 100 LYS A O 1
ATOM 829 N N . THR A 1 101 ? -6.664 -4.231 21.632 1.00 84.25 101 THR A N 1
ATOM 830 C CA . THR A 1 101 ? -7.593 -3.200 22.106 1.00 84.25 101 THR A CA 1
ATOM 831 C C . THR A 1 101 ? -8.532 -2.721 20.999 1.00 84.25 101 THR A C 1
ATOM 833 O O . THR A 1 101 ? -9.718 -2.510 21.245 1.00 84.25 101 THR A O 1
ATOM 836 N N . ILE A 1 102 ? -8.021 -2.573 19.771 1.00 84.06 102 ILE A N 1
ATOM 837 C CA . ILE A 1 102 ? -8.840 -2.203 18.608 1.00 84.06 102 ILE A CA 1
ATOM 838 C C . ILE A 1 102 ? -9.850 -3.317 18.306 1.00 84.06 102 ILE A C 1
ATOM 840 O O . ILE A 1 102 ? -11.039 -3.041 18.164 1.00 84.06 102 ILE A O 1
ATOM 844 N N . LEU A 1 103 ? -9.406 -4.576 18.259 1.00 84.44 103 LEU A N 1
ATOM 845 C CA . LEU A 1 103 ? -10.279 -5.721 17.985 1.00 84.44 103 LEU A CA 1
ATOM 846 C C . LEU A 1 103 ? -11.345 -5.922 19.074 1.00 84.44 103 LEU A C 1
ATOM 848 O O . LEU A 1 103 ? -12.501 -6.174 18.744 1.00 84.44 103 LEU A O 1
ATOM 852 N N . ASP A 1 104 ? -10.996 -5.738 20.347 1.00 85.31 104 ASP A N 1
ATOM 853 C CA . ASP A 1 104 ? -11.942 -5.821 21.464 1.00 85.31 104 ASP A CA 1
ATOM 854 C C . ASP A 1 104 ? -13.005 -4.723 21.366 1.00 85.31 104 ASP A C 1
ATOM 856 O O . ASP A 1 104 ? -14.198 -4.968 21.557 1.00 85.31 104 ASP A O 1
ATOM 860 N N . LYS A 1 105 ? -12.602 -3.499 21.005 1.00 84.69 105 LYS A N 1
ATOM 861 C CA . LYS A 1 105 ? -13.545 -2.398 20.789 1.00 84.69 105 LYS A CA 1
ATOM 862 C C . LYS A 1 105 ? -14.482 -2.682 19.619 1.00 84.69 105 LYS A C 1
ATOM 864 O O . LYS A 1 105 ? -15.680 -2.446 19.735 1.00 84.69 105 LYS A O 1
ATOM 869 N N . VAL A 1 106 ? -13.962 -3.227 18.524 1.00 85.06 106 VAL A N 1
ATOM 870 C CA . VAL A 1 106 ? -14.750 -3.630 17.349 1.00 85.06 106 VAL A CA 1
ATOM 871 C C . VAL A 1 106 ? -15.738 -4.733 17.702 1.00 85.06 106 VAL A C 1
ATOM 873 O O . VAL A 1 106 ? -16.901 -4.668 17.299 1.00 85.06 106 VAL A O 1
ATOM 876 N N . GLN A 1 107 ? -15.317 -5.708 18.505 1.00 85.69 107 GLN A N 1
ATOM 877 C CA . GLN A 1 107 ? -16.202 -6.745 19.016 1.00 85.69 107 GLN A CA 1
ATOM 878 C C . GLN A 1 107 ? -17.319 -6.141 19.874 1.00 85.69 107 GLN A C 1
ATOM 880 O O . GLN A 1 107 ? -18.484 -6.473 19.679 1.00 85.69 107 GLN A O 1
ATOM 885 N N . ASN A 1 108 ? -16.993 -5.212 20.771 1.00 85.19 108 ASN A N 1
ATOM 886 C CA . ASN A 1 108 ? -17.974 -4.586 21.658 1.00 85.19 108 ASN A CA 1
ATOM 887 C C . ASN A 1 108 ? -18.935 -3.634 20.926 1.00 85.19 108 ASN A C 1
ATOM 889 O O . ASN A 1 108 ? -20.114 -3.579 21.260 1.00 85.19 108 ASN A O 1
ATOM 893 N N . GLN A 1 109 ? -18.455 -2.886 19.929 1.00 85.06 109 GLN A N 1
ATOM 894 C CA . GLN A 1 109 ? -19.259 -1.890 19.211 1.00 85.06 109 GLN A CA 1
ATOM 895 C C . GLN A 1 109 ? -20.045 -2.480 18.038 1.00 85.06 109 GLN A C 1
ATOM 897 O O . GLN A 1 109 ? -21.170 -2.058 17.773 1.00 85.06 109 GLN A O 1
ATOM 902 N N . PHE A 1 110 ? -19.467 -3.445 17.321 1.00 82.69 110 PHE A N 1
ATOM 903 C CA . PHE A 1 110 ? -20.024 -3.961 16.069 1.00 82.69 110 PHE A CA 1
ATOM 904 C C . PHE A 1 110 ? -20.385 -5.451 16.118 1.00 82.69 110 PHE A C 1
ATOM 906 O O . PHE A 1 110 ? -20.975 -5.948 15.158 1.00 82.69 110 PHE A O 1
ATOM 913 N N . ASN A 1 111 ? -20.073 -6.157 17.215 1.00 83.38 111 ASN A N 1
ATOM 914 C CA . ASN A 1 111 ? -20.287 -7.600 17.388 1.00 83.38 111 ASN A CA 1
ATOM 915 C C . ASN A 1 111 ? -19.614 -8.452 16.291 1.00 83.38 111 ASN A C 1
ATOM 917 O O . ASN A 1 111 ? -20.160 -9.451 15.815 1.00 83.38 111 ASN A O 1
ATOM 921 N N . VAL A 1 112 ? -18.429 -8.020 15.849 1.00 83.25 112 VAL A N 1
ATOM 922 C CA . VAL A 1 112 ? -17.637 -8.663 14.794 1.00 83.25 112 VAL A CA 1
ATOM 923 C C . VAL A 1 112 ? -16.428 -9.371 15.409 1.00 83.25 112 VAL A C 1
ATOM 925 O O . VAL A 1 112 ? -15.423 -8.735 15.719 1.00 83.25 112 VAL A O 1
ATOM 928 N N . GLN A 1 113 ? -16.525 -10.698 15.556 1.00 80.12 113 GLN A N 1
ATOM 929 C CA . GLN A 1 113 ? -15.449 -11.519 16.124 1.00 80.12 113 GLN A CA 1
ATOM 930 C C . GLN A 1 113 ? -14.373 -11.773 15.073 1.00 80.12 113 GLN A C 1
ATOM 932 O O . GLN A 1 113 ? -14.649 -12.346 14.015 1.00 80.12 113 GLN A O 1
ATOM 937 N N . LEU A 1 114 ? -13.144 -11.362 15.373 1.00 81.12 114 LEU A N 1
ATOM 938 C CA . LEU A 1 114 ? -11.989 -11.499 14.494 1.00 81.12 114 LEU A CA 1
ATOM 939 C C . LEU A 1 114 ? -10.820 -12.104 15.268 1.00 81.12 114 LEU A C 1
ATOM 941 O O . LEU A 1 114 ? -10.444 -11.617 16.331 1.00 81.12 114 LEU A O 1
ATOM 945 N N . HIS A 1 115 ? -10.219 -13.154 14.713 1.00 74.81 115 HIS A N 1
ATOM 946 C CA . HIS A 1 115 ? -9.029 -13.763 15.295 1.00 74.81 115 HIS A CA 1
ATOM 947 C C . HIS A 1 115 ? -7.791 -12.950 14.908 1.00 74.81 115 HIS A C 1
ATOM 949 O O . HIS A 1 115 ? -7.491 -12.781 13.725 1.00 74.81 115 HIS A O 1
ATOM 955 N N . SER A 1 116 ? -7.036 -12.482 15.903 1.00 71.50 116 SER A N 1
ATOM 956 C CA . SER A 1 116 ? -5.864 -11.619 15.695 1.00 71.50 116 SER A CA 1
ATOM 957 C C . SER A 1 116 ? -4.717 -12.287 14.925 1.00 71.50 116 SER A C 1
ATOM 959 O O . SER A 1 116 ? -3.831 -11.586 14.453 1.00 71.50 116 SER A O 1
ATOM 961 N N . ALA A 1 117 ? -4.712 -13.618 14.784 1.00 75.12 117 ALA A N 1
ATOM 962 C CA . ALA A 1 117 ? -3.607 -14.367 14.179 1.00 75.12 117 ALA A CA 1
ATOM 963 C C . ALA A 1 117 ? -3.315 -13.975 12.718 1.00 75.12 117 ALA A C 1
ATOM 965 O O . ALA A 1 117 ? -2.160 -13.995 12.303 1.00 75.12 117 ALA A O 1
ATOM 966 N N . ASN A 1 118 ? -4.342 -13.572 11.963 1.00 80.12 118 ASN A N 1
ATOM 967 C CA . ASN A 1 118 ? -4.221 -13.267 10.532 1.00 80.12 118 ASN A CA 1
ATOM 968 C C . ASN A 1 118 ? -4.275 -11.759 10.227 1.00 80.12 118 ASN A C 1
ATOM 970 O O . ASN A 1 118 ? -4.282 -11.372 9.057 1.00 80.12 118 ASN A O 1
ATOM 974 N N . ILE A 1 119 ? -4.337 -10.905 11.258 1.00 86.31 119 ILE A N 1
ATOM 975 C CA . ILE A 1 119 ? -4.500 -9.452 11.117 1.00 86.31 119 ILE A CA 1
ATOM 976 C C . ILE A 1 119 ? -3.241 -8.749 11.617 1.00 86.31 119 ILE A C 1
ATOM 978 O O . ILE A 1 119 ? -2.883 -8.822 12.789 1.00 86.31 119 ILE A O 1
ATOM 982 N N . ASN A 1 120 ? -2.598 -8.013 10.720 1.00 87.56 120 ASN A N 1
ATOM 983 C CA . ASN A 1 120 ? -1.372 -7.277 10.977 1.00 87.56 120 ASN A CA 1
ATOM 984 C C . ASN A 1 120 ? -1.633 -5.780 10.825 1.00 87.56 120 ASN A C 1
ATOM 986 O O . ASN A 1 120 ? -2.062 -5.318 9.770 1.00 87.56 120 ASN A O 1
ATOM 990 N N . PHE A 1 121 ? -1.335 -4.998 11.855 1.00 87.06 121 PHE A N 1
ATOM 991 C CA . PHE A 1 121 ? -1.481 -3.546 11.794 1.00 87.06 121 PHE A CA 1
ATOM 992 C C . PHE A 1 121 ? -0.151 -2.914 11.396 1.00 87.06 121 PHE A C 1
ATOM 994 O O . PHE A 1 121 ? 0.870 -3.113 12.054 1.00 87.06 121 PHE A O 1
ATOM 1001 N N . ILE A 1 122 ? -0.159 -2.145 10.309 1.00 85.50 122 ILE A N 1
ATOM 1002 C CA . ILE A 1 122 ? 1.006 -1.403 9.835 1.00 85.50 122 ILE A CA 1
ATOM 1003 C C . ILE A 1 122 ? 0.831 0.046 10.240 1.00 85.50 122 ILE A C 1
ATOM 1005 O O . ILE A 1 122 ? -0.003 0.772 9.702 1.00 85.50 122 ILE A O 1
ATOM 1009 N N . ARG A 1 123 ? 1.673 0.468 11.177 1.00 85.00 123 ARG A N 1
ATOM 1010 C CA . ARG A 1 123 ? 1.696 1.841 11.654 1.00 85.00 123 ARG A CA 1
ATOM 1011 C C . ARG A 1 123 ? 2.316 2.766 10.610 1.00 85.00 123 ARG A C 1
ATOM 1013 O O . ARG A 1 123 ? 3.478 2.586 10.236 1.00 85.00 123 ARG A O 1
ATOM 1020 N N . LEU A 1 124 ? 1.584 3.783 10.180 1.00 81.50 124 LEU A N 1
ATOM 1021 C CA . LEU A 1 124 ? 2.075 4.859 9.320 1.00 81.50 124 LEU A CA 1
ATOM 1022 C C . LEU A 1 124 ? 2.574 6.034 10.168 1.00 81.50 124 LEU A C 1
ATOM 1024 O O . LEU A 1 124 ? 1.976 6.383 11.183 1.00 81.50 124 LEU A O 1
ATOM 1028 N N . SER A 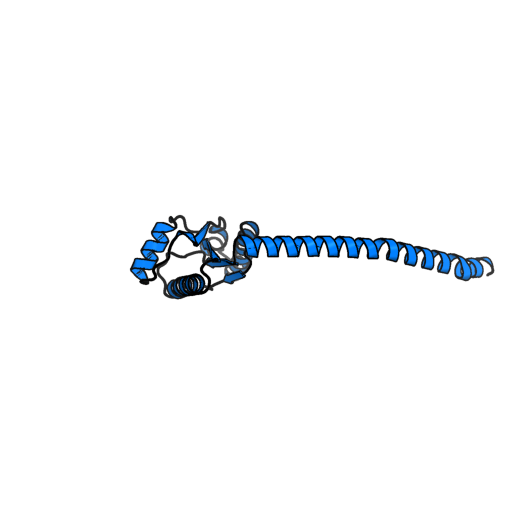1 125 ? 3.694 6.633 9.762 1.00 71.19 125 SER A N 1
ATOM 1029 C CA . SER A 1 125 ? 4.299 7.785 10.444 1.00 71.19 125 SER A CA 1
ATOM 1030 C C . SER A 1 125 ? 3.722 9.116 9.954 1.00 71.19 125 SER A C 1
ATOM 1032 O O . SER A 1 125 ? 3.878 10.144 10.614 1.00 71.19 125 SER A O 1
ATOM 1034 N N . THR A 1 126 ? 3.058 9.115 8.799 1.00 65.50 126 THR A N 1
ATOM 1035 C CA . THR A 1 126 ? 2.612 10.317 8.077 1.00 65.50 126 THR A CA 1
ATOM 1036 C C . THR A 1 126 ? 1.295 10.905 8.614 1.00 65.50 126 THR A C 1
ATOM 1038 O O . THR A 1 126 ? 0.610 11.642 7.913 1.00 65.50 126 THR A O 1
ATOM 1041 N N . GLN A 1 127 ? 0.934 10.654 9.882 1.00 68.50 127 GLN A N 1
ATOM 1042 C CA . GLN A 1 127 ? -0.279 11.216 10.507 1.00 68.50 127 GLN A CA 1
ATOM 1043 C C . GLN A 1 127 ? -0.369 12.740 10.338 1.00 68.50 127 GLN A C 1
ATOM 1045 O O . GLN A 1 127 ? -1.422 13.276 10.007 1.00 68.50 127 GLN A O 1
ATOM 1050 N N . ARG A 1 128 ? 0.764 13.431 10.511 1.00 60.91 128 ARG A N 1
ATOM 1051 C CA . ARG A 1 128 ? 0.845 14.898 10.465 1.00 60.91 128 ARG A CA 1
ATOM 1052 C C . ARG A 1 128 ? 0.540 15.493 9.090 1.00 60.91 128 ARG A C 1
ATOM 1054 O O . ARG A 1 128 ? 0.113 16.633 9.020 1.00 60.91 128 ARG A O 1
ATOM 1061 N N . VAL A 1 129 ? 0.757 14.752 8.003 1.00 61.19 129 VAL A N 1
ATOM 1062 C CA . VAL A 1 129 ? 0.609 15.280 6.631 1.00 61.19 129 VAL A CA 1
ATOM 1063 C C . VAL A 1 129 ? -0.853 15.237 6.165 1.00 61.19 129 VAL A C 1
ATOM 1065 O O . VAL A 1 129 ? -1.223 15.920 5.219 1.00 61.19 129 VAL A O 1
ATOM 1068 N N . ILE A 1 130 ? -1.712 14.481 6.854 1.00 61.56 130 ILE A N 1
ATOM 1069 C CA . ILE A 1 130 ? -3.158 14.445 6.577 1.00 61.56 130 ILE A CA 1
ATOM 1070 C C . ILE A 1 130 ? -3.940 15.401 7.485 1.00 61.56 130 ILE A C 1
ATOM 1072 O O . ILE A 1 130 ? -5.064 15.789 7.168 1.00 61.56 130 ILE A O 1
ATOM 1076 N N . GLU A 1 131 ? -3.356 15.838 8.600 1.00 63.53 131 GLU A N 1
ATOM 1077 C CA . GLU A 1 131 ? -4.064 16.683 9.552 1.00 63.53 131 GLU A CA 1
ATOM 1078 C C . GLU A 1 131 ? -4.291 18.094 8.981 1.00 63.53 131 GLU A C 1
ATOM 1080 O O . GLU A 1 131 ? -3.362 18.884 8.811 1.00 63.53 131 GLU A O 1
ATOM 1085 N N . ALA A 1 132 ? -5.560 18.426 8.706 1.00 58.00 132 ALA A N 1
ATOM 1086 C CA . ALA A 1 132 ? -5.992 19.687 8.086 1.00 58.00 132 ALA A CA 1
ATOM 1087 C C . ALA A 1 132 ? -5.421 20.942 8.767 1.00 58.00 132 ALA A C 1
ATOM 1089 O O . ALA A 1 132 ? -5.195 21.962 8.119 1.00 58.00 132 ALA A O 1
ATOM 1090 N N . LYS A 1 133 ? -5.165 20.849 10.077 1.00 59.56 133 LYS A N 1
ATOM 1091 C CA . LYS A 1 133 ? -4.641 21.931 10.917 1.00 59.56 133 LYS A CA 1
ATOM 1092 C C . LYS A 1 133 ? -3.254 22.423 10.494 1.00 59.56 133 LYS A C 1
ATOM 1094 O O . LYS A 1 133 ? -2.890 23.537 10.848 1.00 59.56 133 LYS A O 1
ATOM 1099 N N . MET A 1 134 ? -2.496 21.629 9.735 1.00 60.62 134 MET A N 1
ATOM 1100 C CA . MET A 1 134 ? -1.188 22.031 9.207 1.00 60.62 134 MET A CA 1
ATOM 1101 C C . MET A 1 134 ? -1.284 22.969 7.992 1.00 60.62 134 MET A C 1
ATOM 1103 O O . MET A 1 134 ? -0.272 23.544 7.594 1.00 60.62 134 MET A O 1
ATOM 1107 N N . TYR A 1 135 ? -2.474 23.145 7.404 1.00 65.94 135 TYR A N 1
ATOM 1108 C CA . TYR A 1 135 ? -2.656 23.869 6.145 1.00 65.94 135 TYR A CA 1
ATOM 1109 C C . TYR A 1 135 ? -3.637 25.042 6.290 1.00 65.94 135 TYR A C 1
ATOM 1111 O O . TYR A 1 135 ? -4.829 24.879 6.013 1.00 65.94 135 TYR A O 1
ATOM 1119 N N . PRO A 1 136 ? -3.154 26.237 6.689 1.00 62.41 136 PRO A N 1
ATOM 1120 C CA . PRO A 1 136 ? -3.993 27.429 6.835 1.00 62.41 136 PRO A CA 1
ATOM 1121 C C . PRO A 1 136 ? -4.514 27.992 5.498 1.00 62.41 136 PRO A C 1
ATOM 1123 O O . PRO A 1 136 ? -5.505 28.713 5.492 1.00 62.41 136 PRO A O 1
ATOM 1126 N N . TYR A 1 137 ? -3.892 27.642 4.365 1.00 75.31 137 TYR A N 1
ATOM 1127 C CA . TYR A 1 137 ? -4.325 28.012 3.010 1.00 75.31 137 TYR A CA 1
ATOM 1128 C C . TYR A 1 137 ? -4.220 26.801 2.070 1.00 75.31 137 TYR A C 1
ATOM 1130 O O . TYR A 1 137 ? -3.394 25.921 2.298 1.00 75.31 137 TYR A O 1
ATOM 1138 N N . PHE A 1 138 ? -5.038 26.750 1.008 1.00 78.38 138 PHE A N 1
ATOM 1139 C CA . PHE A 1 138 ? -5.070 25.654 0.016 1.00 78.38 138 PHE A CA 1
ATOM 1140 C C . PHE A 1 138 ? -5.251 24.244 0.610 1.00 78.38 138 PHE A C 1
ATOM 1142 O O . PHE A 1 138 ? -4.726 23.260 0.085 1.00 78.38 138 PHE A O 1
ATOM 1149 N N . THR A 1 139 ? -6.029 24.137 1.688 1.00 79.69 139 THR A N 1
ATOM 1150 C CA . THR A 1 139 ? -6.214 22.913 2.479 1.00 79.69 139 THR A CA 1
ATOM 1151 C C . THR A 1 139 ? -6.591 21.695 1.632 1.00 79.69 139 THR A C 1
ATOM 1153 O O . THR A 1 139 ? -5.991 20.644 1.808 1.00 79.69 139 THR A O 1
ATOM 1156 N N . LEU A 1 140 ? -7.500 21.829 0.659 1.00 78.88 140 LEU A N 1
ATOM 1157 C CA . LEU A 1 140 ? -7.905 20.709 -0.207 1.00 78.88 140 LEU A CA 1
ATOM 1158 C C . LEU A 1 140 ? -6.767 20.206 -1.110 1.00 78.88 140 LEU A C 1
ATOM 1160 O O . LEU A 1 140 ? -6.582 19.001 -1.267 1.00 78.88 140 LEU A O 1
ATOM 1164 N N . LEU A 1 141 ? -5.977 21.115 -1.690 1.00 81.81 141 LEU A N 1
ATOM 1165 C CA . LEU A 1 141 ? -4.848 20.745 -2.548 1.00 81.81 141 LEU A CA 1
ATOM 1166 C C . LEU A 1 141 ? -3.750 20.056 -1.730 1.00 81.81 141 LEU A C 1
ATOM 1168 O O . LEU A 1 141 ? -3.217 19.025 -2.137 1.00 81.81 141 LEU A O 1
ATOM 1172 N N . LEU A 1 142 ? -3.434 20.616 -0.563 1.00 78.56 142 LEU A N 1
ATOM 1173 C CA . LEU A 1 142 ? -2.384 20.100 0.308 1.00 78.56 142 LEU A CA 1
ATOM 1174 C C . LEU A 1 142 ? -2.791 18.788 0.992 1.00 78.56 142 LEU A C 1
ATOM 1176 O O . LEU A 1 142 ? -1.956 17.897 1.109 1.00 78.56 142 LEU A O 1
ATOM 1180 N N . GLN A 1 143 ? -4.069 18.602 1.334 1.00 78.31 143 GLN A N 1
ATOM 1181 C CA . GLN A 1 143 ? -4.599 17.311 1.785 1.00 78.31 143 GLN A CA 1
ATOM 1182 C C . GLN A 1 143 ? -4.530 16.243 0.691 1.00 78.31 143 GLN A C 1
ATOM 1184 O O . GLN A 1 143 ? -4.126 15.113 0.968 1.00 78.31 143 GLN A O 1
ATOM 1189 N N . ASN A 1 144 ? -4.851 16.594 -0.560 1.00 82.38 144 ASN A N 1
ATOM 1190 C CA . ASN A 1 144 ? -4.710 15.665 -1.682 1.00 82.38 144 ASN A CA 1
ATOM 1191 C C . ASN A 1 144 ? -3.250 15.226 -1.861 1.00 82.38 144 ASN A C 1
ATOM 1193 O O . ASN A 1 144 ? -2.979 14.031 -1.977 1.00 82.38 144 ASN A O 1
ATOM 1197 N N . LEU A 1 145 ? -2.295 16.157 -1.802 1.00 81.12 145 LEU A N 1
ATOM 1198 C CA . LEU A 1 145 ? -0.867 15.822 -1.845 1.00 81.12 145 LEU A CA 1
ATOM 1199 C C . LEU A 1 145 ? -0.429 14.996 -0.627 1.00 81.12 145 LEU A C 1
ATOM 1201 O O . LEU A 1 145 ? 0.317 14.027 -0.774 1.00 81.12 145 LEU A O 1
ATOM 1205 N N . GLY A 1 146 ? -0.935 15.315 0.563 1.00 78.06 146 GLY A N 1
ATOM 1206 C CA . GLY A 1 146 ? -0.664 14.552 1.776 1.00 78.06 146 GLY A CA 1
ATOM 1207 C C . GLY A 1 146 ? -1.146 13.105 1.699 1.00 78.06 146 GLY A C 1
ATOM 1208 O O . GLY A 1 146 ? -0.434 12.195 2.129 1.00 78.06 146 GLY A O 1
ATOM 1209 N N . SER A 1 147 ? -2.296 12.868 1.061 1.00 77.12 147 SER A N 1
ATOM 1210 C CA . SER A 1 147 ? -2.804 11.518 0.801 1.00 77.12 147 SER A CA 1
ATOM 1211 C C . SER A 1 147 ? -1.883 10.716 -0.131 1.00 77.12 147 SER A C 1
ATOM 1213 O O . SER A 1 147 ? -1.639 9.535 0.121 1.00 77.12 147 SER A O 1
ATOM 1215 N N . MET A 1 148 ? -1.287 11.358 -1.147 1.00 80.44 148 MET A N 1
ATOM 1216 C CA . MET A 1 148 ? -0.317 10.715 -2.041 1.00 80.44 148 MET A CA 1
ATOM 1217 C C . MET A 1 148 ? 0.969 10.339 -1.301 1.00 80.44 148 MET A C 1
ATOM 1219 O O . MET A 1 148 ? 1.470 9.229 -1.474 1.00 80.44 148 MET A O 1
ATOM 1223 N N . ILE A 1 149 ? 1.479 11.230 -0.445 1.00 80.69 149 ILE A N 1
ATOM 1224 C CA . ILE A 1 149 ? 2.681 10.973 0.365 1.00 80.69 149 ILE A CA 1
ATOM 1225 C C . ILE A 1 149 ? 2.431 9.813 1.335 1.00 80.69 149 ILE A C 1
ATOM 1227 O O . ILE A 1 149 ? 3.261 8.910 1.443 1.00 80.69 149 ILE A O 1
ATOM 1231 N N . MET A 1 150 ? 1.270 9.784 1.997 1.00 79.88 150 MET A N 1
ATOM 1232 C CA . MET A 1 150 ? 0.908 8.675 2.882 1.00 79.88 150 MET A CA 1
ATOM 1233 C C . MET A 1 150 ? 0.744 7.360 2.111 1.00 79.88 150 MET A C 1
ATOM 1235 O O . MET A 1 150 ? 1.225 6.320 2.562 1.00 79.88 150 MET A O 1
ATOM 1239 N N . GLY A 1 151 ? 0.106 7.398 0.939 1.00 78.81 151 GLY A N 1
ATOM 1240 C CA . GLY A 1 151 ? 0.007 6.241 0.054 1.00 78.81 151 GLY A CA 1
ATOM 1241 C C . GLY A 1 151 ? 1.390 5.715 -0.330 1.00 78.81 151 GLY A C 1
ATOM 1242 O O . GLY A 1 151 ? 1.644 4.517 -0.227 1.00 78.81 151 GLY A O 1
ATOM 1243 N N . MET A 1 152 ? 2.317 6.606 -0.687 1.00 81.62 152 MET A N 1
ATOM 1244 C CA . MET A 1 152 ? 3.698 6.245 -1.007 1.00 81.62 152 MET A CA 1
ATOM 1245 C C . MET A 1 152 ? 4.421 5.605 0.188 1.00 81.62 152 MET A C 1
ATOM 1247 O O . MET A 1 152 ? 5.064 4.571 0.012 1.00 81.62 152 MET A O 1
ATOM 1251 N N . GLU A 1 153 ? 4.270 6.139 1.407 1.00 82.50 153 GLU A N 1
ATOM 1252 C CA . GLU A 1 153 ? 4.810 5.511 2.625 1.00 82.50 153 GLU A CA 1
ATOM 1253 C C . GLU A 1 153 ? 4.235 4.097 2.827 1.00 82.50 153 GLU A C 1
ATOM 1255 O O . GLU A 1 153 ? 4.979 3.153 3.112 1.00 82.50 153 GLU A O 1
ATOM 1260 N N . ALA A 1 154 ? 2.922 3.931 2.646 1.00 82.62 154 ALA A N 1
ATOM 1261 C CA . ALA A 1 154 ? 2.248 2.644 2.784 1.00 82.62 154 ALA A CA 1
ATOM 1262 C C . ALA A 1 154 ? 2.779 1.608 1.779 1.00 82.62 154 ALA A C 1
ATOM 1264 O O . ALA A 1 154 ? 3.096 0.483 2.179 1.00 82.62 154 ALA A O 1
ATOM 1265 N N . PHE A 1 155 ? 2.956 2.006 0.513 1.00 80.00 155 PHE A N 1
ATOM 1266 C CA . PHE A 1 155 ? 3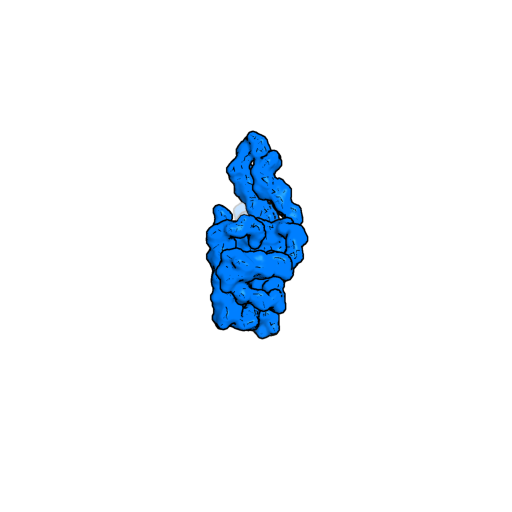.545 1.174 -0.543 1.00 80.00 155 PHE A CA 1
ATOM 1267 C C . PHE A 1 155 ? 5.012 0.817 -0.283 1.00 80.00 155 PHE A C 1
ATOM 1269 O O . PHE A 1 155 ? 5.445 -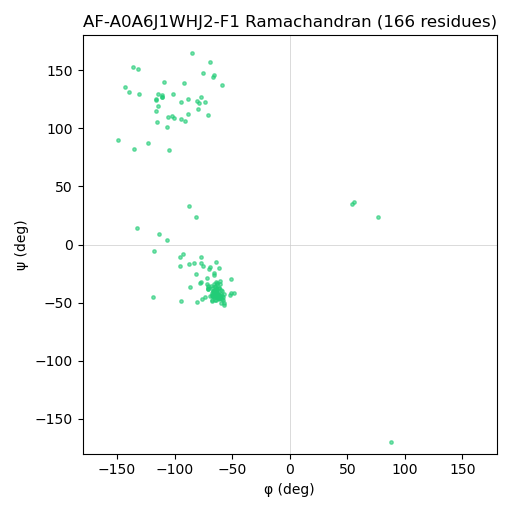0.289 -0.613 1.00 80.00 155 PHE A O 1
ATOM 1276 N N . MET A 1 156 ? 5.789 1.737 0.295 1.00 79.75 156 MET A N 1
ATOM 1277 C CA . MET A 1 156 ? 7.189 1.483 0.644 1.00 79.75 156 MET A CA 1
ATOM 1278 C C . MET A 1 156 ? 7.326 0.515 1.824 1.00 79.75 156 MET A C 1
ATOM 1280 O O . MET A 1 156 ? 8.251 -0.295 1.837 1.00 79.75 156 MET A O 1
ATOM 1284 N N . LYS A 1 157 ? 6.414 0.572 2.803 1.00 81.94 157 LYS A N 1
ATOM 1285 C CA . LYS A 1 157 ? 6.423 -0.320 3.976 1.00 81.94 157 LYS A CA 1
ATOM 1286 C C . LYS A 1 157 ? 5.988 -1.738 3.646 1.00 81.94 157 LYS A C 1
ATOM 1288 O O . LYS A 1 157 ? 6.608 -2.697 4.097 1.00 81.94 157 LYS A O 1
ATOM 1293 N N . LEU A 1 158 ? 4.915 -1.877 2.877 1.00 78.19 158 LEU A N 1
ATOM 1294 C CA . LEU A 1 158 ? 4.417 -3.169 2.438 1.00 78.19 158 LEU A CA 1
ATOM 1295 C C . LEU A 1 158 ? 3.885 -3.023 1.016 1.00 78.19 158 LEU A C 1
ATOM 1297 O O . LEU A 1 158 ? 3.153 -2.088 0.716 1.00 78.19 158 LEU A O 1
ATOM 1301 N N . ASN A 1 159 ? 4.226 -3.981 0.156 1.00 75.56 159 ASN A N 1
ATOM 1302 C CA . ASN A 1 159 ? 3.663 -4.095 -1.185 1.00 75.56 159 ASN A CA 1
ATOM 1303 C C . ASN A 1 159 ? 2.655 -5.259 -1.218 1.00 75.56 159 ASN A C 1
ATOM 1305 O O . ASN A 1 159 ? 3.029 -6.385 -1.572 1.00 75.56 159 ASN A O 1
ATOM 1309 N N . PRO A 1 160 ? 1.413 -5.035 -0.760 1.00 75.69 160 PRO A N 1
ATOM 1310 C CA . PRO A 1 160 ? 0.368 -6.050 -0.759 1.00 75.69 160 PRO A CA 1
ATOM 1311 C C . PRO A 1 160 ? -0.087 -6.369 -2.187 1.00 75.69 160 PRO A C 1
ATOM 1313 O O . PRO A 1 160 ? 0.055 -5.568 -3.109 1.00 75.69 160 PRO A O 1
ATOM 1316 N N . GLY A 1 161 ? -0.657 -7.560 -2.377 1.00 67.19 161 GLY A N 1
ATOM 1317 C CA . GLY A 1 161 ? -1.177 -7.962 -3.685 1.00 67.19 161 GLY A CA 1
ATOM 1318 C C . GLY A 1 161 ? -2.453 -7.211 -4.071 1.00 67.19 161 GLY A C 1
ATOM 1319 O O . GLY A 1 161 ? -2.718 -7.036 -5.257 1.00 67.19 161 GLY A O 1
ATOM 1320 N N . ILE A 1 162 ? -3.237 -6.791 -3.074 1.00 74.50 162 ILE A N 1
ATOM 1321 C CA . ILE A 1 162 ? -4.498 -6.058 -3.220 1.00 74.50 162 ILE A CA 1
ATOM 1322 C C . ILE A 1 162 ? -4.538 -4.978 -2.137 1.00 74.50 162 ILE A C 1
ATOM 1324 O O . ILE A 1 162 ? -4.288 -5.287 -0.972 1.00 74.50 162 ILE A O 1
ATOM 1328 N N . ILE A 1 163 ? -4.865 -3.739 -2.515 1.00 78.88 163 ILE A N 1
ATOM 1329 C CA . ILE A 1 163 ? -5.125 -2.635 -1.582 1.00 78.88 163 ILE A CA 1
ATOM 1330 C C . ILE A 1 163 ? -6.578 -2.214 -1.736 1.00 78.88 163 ILE A C 1
ATOM 1332 O O . ILE A 1 163 ? -7.015 -1.884 -2.836 1.00 78.88 163 ILE A O 1
ATOM 1336 N N . LEU A 1 164 ? -7.311 -2.218 -0.629 1.00 77.44 164 LEU A N 1
ATOM 1337 C CA . LEU A 1 164 ? -8.659 -1.680 -0.532 1.00 77.44 164 LEU A CA 1
ATOM 1338 C C . LEU A 1 164 ? -8.594 -0.358 0.231 1.00 77.44 164 LEU A C 1
ATOM 1340 O O . LEU A 1 164 ? -8.326 -0.328 1.434 1.00 77.44 164 LEU A O 1
ATOM 1344 N N . CYS A 1 165 ? -8.823 0.737 -0.490 1.00 72.00 165 CYS A N 1
ATOM 1345 C CA . CYS A 1 165 ? -8.974 2.063 0.093 1.00 72.00 165 CYS A CA 1
ATOM 1346 C C . CYS A 1 165 ? -10.456 2.281 0.392 1.00 72.00 165 CYS A C 1
ATOM 1348 O O . CYS A 1 165 ? -11.253 2.462 -0.527 1.00 72.00 165 CYS A O 1
ATOM 1350 N N . LEU A 1 166 ? -10.830 2.237 1.668 1.00 63.59 166 LEU A N 1
ATOM 1351 C CA . LEU A 1 166 ? -12.153 2.678 2.093 1.00 63.59 166 LEU A CA 1
ATOM 1352 C C . LEU A 1 166 ? -12.054 4.171 2.388 1.00 63.59 166 LEU A C 1
ATOM 1354 O O . LEU A 1 166 ? -11.323 4.580 3.290 1.00 63.59 166 LEU A O 1
ATOM 1358 N N . ASN A 1 167 ? -12.730 4.969 1.559 1.00 52.44 167 ASN A N 1
ATOM 1359 C CA . ASN A 1 167 ? -12.827 6.408 1.771 1.00 52.44 167 ASN A CA 1
ATOM 1360 C C . ASN A 1 167 ? -13.466 6.682 3.138 1.00 52.44 167 ASN A C 1
ATOM 1362 O O . ASN A 1 167 ? -14.429 6.013 3.521 1.00 52.44 167 ASN A O 1
ATOM 1366 N N . MET A 1 168 ? -12.882 7.653 3.839 1.00 47.69 168 MET A N 1
ATOM 1367 C CA . MET A 1 168 ? -13.452 8.294 5.024 1.00 47.69 168 MET A CA 1
ATOM 1368 C C . MET A 1 168 ? -14.599 9.220 4.660 1.00 47.69 168 MET A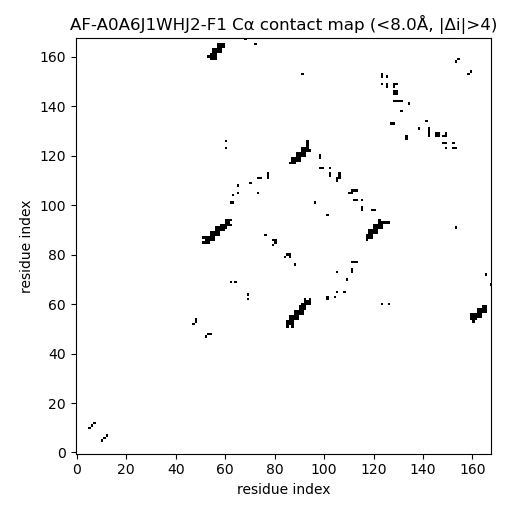 C 1
ATOM 1370 O O . MET A 1 168 ? -14.522 9.840 3.575 1.00 47.69 168 MET A O 1
#

Mean predicted aligned error: 10.48 Å

Nearest PDB structures (foldseek):
  5enz-assembly1_A  TM=6.220E-01  e=1.451E-02  Staphylococcus aureus
  5enz-assembly1_B  TM=6.484E-01  e=3.308E-02  Staphylococcus aureus
  9cm8-assembly1_A  TM=6.188E-01  e=9.716E-02  Paenibacillus alvei
  3dzc-assembly1_B  TM=5.566E-01  e=1.421E-01  Vibrio cholerae
  7tjz-assembly1_G  TM=4.861E-01  e=1.035E-01  Saccharomyces cerevisiae

Radius of gyration: 27.08 Å; Cα contacts (8 Å, |Δi|>4): 158; chains: 1; bounding box: 54×48×80 Å